Protein AF-W4M172-F1 (afdb_monomer_lite)

Secondary structure (DSSP, 8-state):
-PPPHHHHHHHHHHHTGGGS-HHHHHTT--HHHHHTTS-HHHHHHHHHHHHHHHH--

pLDDT: mean 89.79, std 6.64, range [55.91, 95.25]

Radius of gyration: 17.58 Å; chains: 1; bounding box: 24×22×54 Å

Foldseek 3Di:
DDCDVVNVVVVVCVVCVVVDDPCRNCPPPDPVNVCVVDDPVRVVVVVVVVVVVVVVD

Sequence (57 aa):
MPYTLEDFRRDYTRDHVDLLTPDERLQGLSLEEVLQRFSPEELQAYLAQRLREREHE

Organism: NCBI:txid1429439

Structure (mmCIF, N/CA/C/O backbone):
data_AF-W4M172-F1
#
_entry.id   AF-W4M172-F1
#
loop_
_atom_site.group_PDB
_atom_site.id
_atom_site.type_symbol
_atom_site.label_atom_id
_atom_site.label_alt_id
_atom_site.label_comp_id
_atom_site.label_asym_id
_atom_site.label_entity_id
_atom_site.label_seq_id
_atom_site.pdbx_PDB_ins_code
_atom_site.Cartn_x
_atom_site.Cartn_y
_atom_site.Cartn_z
_atom_site.occupancy
_atom_site.B_iso_or_equiv
_atom_site.auth_seq_id
_atom_site.auth_comp_id
_atom_site.auth_asym_id
_atom_site.auth_atom_id
_atom_site.pdbx_PDB_model_num
ATOM 1 N N . MET A 1 1 ? 1.372 10.398 -30.243 1.00 76.56 1 MET A N 1
ATOM 2 C CA . MET A 1 1 ? 2.620 9.910 -29.621 1.00 76.56 1 MET A CA 1
ATOM 3 C C . MET A 1 1 ? 2.814 8.469 -30.069 1.00 76.56 1 MET A C 1
ATOM 5 O O . MET A 1 1 ? 1.828 7.740 -30.011 1.00 76.56 1 MET A O 1
ATOM 9 N N . PRO A 1 2 ? 3.985 8.071 -30.594 1.00 88.69 2 PRO A N 1
ATOM 10 C CA . PRO A 1 2 ? 4.251 6.667 -30.894 1.00 88.69 2 PRO A CA 1
ATOM 11 C C . PRO A 1 2 ? 4.338 5.867 -29.590 1.00 88.69 2 PRO A C 1
ATOM 13 O O . PRO A 1 2 ? 4.874 6.367 -28.606 1.00 88.69 2 PRO A O 1
ATOM 16 N N . TYR A 1 3 ? 3.797 4.650 -29.593 1.00 90.38 3 TYR A N 1
ATOM 1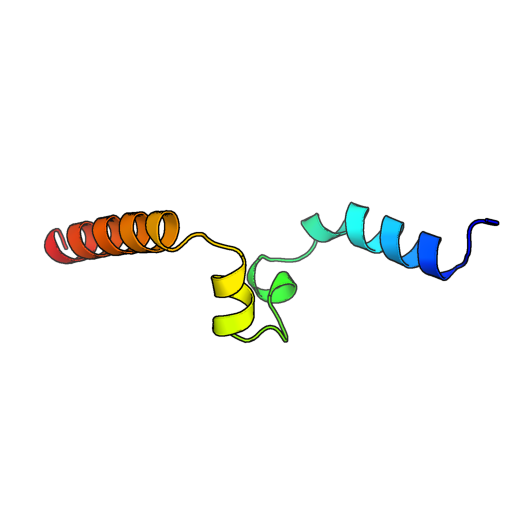7 C CA . TYR A 1 3 ? 3.887 3.730 -28.462 1.00 90.38 3 TYR A CA 1
ATOM 18 C C . TYR A 1 3 ? 5.347 3.344 -28.225 1.00 90.38 3 TYR A C 1
ATOM 20 O O . TYR A 1 3 ? 6.026 2.876 -29.143 1.00 90.38 3 TYR A O 1
ATOM 28 N N . THR A 1 4 ? 5.840 3.581 -27.016 1.00 95.25 4 THR A N 1
ATOM 29 C CA . THR A 1 4 ? 7.240 3.357 -26.658 1.00 95.25 4 THR A CA 1
ATOM 30 C C . THR A 1 4 ? 7.427 2.030 -25.927 1.00 95.25 4 THR A C 1
ATOM 32 O O . THR A 1 4 ? 6.483 1.412 -25.436 1.00 95.25 4 THR A O 1
ATOM 35 N N . LEU A 1 5 ? 8.682 1.594 -25.801 1.00 92.06 5 LEU A N 1
ATOM 36 C CA . LEU A 1 5 ? 9.027 0.467 -24.930 1.00 92.06 5 LEU A CA 1
ATOM 37 C C . LEU A 1 5 ? 8.647 0.728 -23.462 1.00 92.06 5 LEU A C 1
ATOM 39 O O . LEU A 1 5 ? 8.398 -0.219 -22.719 1.00 92.06 5 LEU A O 1
ATOM 43 N N . GLU A 1 6 ? 8.590 1.990 -23.034 1.00 91.75 6 GLU A N 1
ATOM 44 C CA . GLU A 1 6 ? 8.147 2.354 -21.686 1.00 91.75 6 GLU A CA 1
ATOM 45 C C . GLU A 1 6 ? 6.643 2.129 -21.514 1.00 91.75 6 GLU A C 1
ATOM 47 O O . GLU A 1 6 ? 6.229 1.563 -20.501 1.00 91.75 6 GLU A O 1
ATOM 52 N N . ASP A 1 7 ? 5.842 2.477 -22.525 1.00 91.56 7 ASP A N 1
ATOM 53 C CA . ASP A 1 7 ? 4.403 2.195 -22.533 1.00 91.56 7 ASP A CA 1
ATOM 54 C C . ASP A 1 7 ? 4.146 0.680 -22.458 1.00 91.56 7 ASP A C 1
ATOM 56 O O . ASP A 1 7 ? 3.365 0.230 -21.619 1.00 91.56 7 ASP A O 1
ATOM 60 N N . PHE A 1 8 ? 4.901 -0.121 -23.223 1.00 92.56 8 PHE A N 1
ATOM 61 C CA . PHE A 1 8 ? 4.852 -1.588 -23.151 1.00 92.56 8 PHE A CA 1
ATOM 62 C C . PHE A 1 8 ? 5.142 -2.128 -21.755 1.00 92.56 8 PHE A C 1
ATOM 64 O O . PHE A 1 8 ? 4.384 -2.940 -21.224 1.00 92.56 8 PHE A O 1
ATOM 71 N N . ARG A 1 9 ? 6.232 -1.674 -21.128 1.00 92.94 9 ARG A N 1
ATOM 72 C CA . ARG A 1 9 ? 6.598 -2.125 -19.779 1.00 92.94 9 ARG A CA 1
ATOM 73 C C . ARG A 1 9 ? 5.520 -1.770 -18.762 1.00 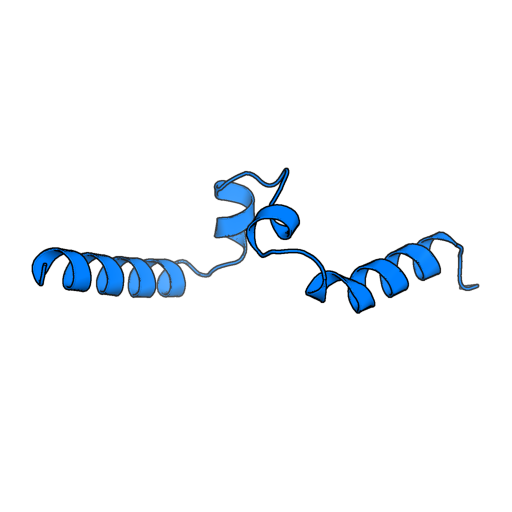92.94 9 ARG A C 1
ATOM 75 O O . ARG A 1 9 ? 5.261 -2.562 -17.855 1.00 92.94 9 ARG A O 1
ATOM 82 N N . ARG A 1 10 ? 4.890 -0.605 -18.910 1.00 91.00 10 ARG A N 1
ATOM 83 C CA . ARG A 1 10 ? 3.825 -0.147 -18.019 1.00 91.00 10 ARG A CA 1
ATOM 84 C C . ARG A 1 10 ? 2.569 -0.999 -18.156 1.00 91.00 10 ARG A C 1
ATOM 86 O O . ARG A 1 10 ? 2.034 -1.421 -17.134 1.00 91.00 10 ARG A O 1
ATOM 93 N N . ASP A 1 11 ? 2.119 -1.258 -19.381 1.00 91.44 11 ASP A N 1
ATOM 94 C CA . ASP A 1 11 ? 0.937 -2.088 -19.622 1.00 91.44 11 ASP A CA 1
ATOM 95 C C . ASP A 1 11 ? 1.178 -3.542 -19.211 1.00 91.44 11 ASP A C 1
ATOM 97 O O . ASP A 1 11 ? 0.354 -4.105 -18.498 1.00 91.44 11 ASP A O 1
ATOM 101 N N . TYR A 1 12 ? 2.343 -4.113 -19.532 1.00 92.31 12 TYR A N 1
ATOM 102 C CA . TYR A 1 12 ? 2.704 -5.464 -19.094 1.00 92.31 12 TYR A CA 1
ATOM 103 C C . TYR A 1 12 ? 2.694 -5.593 -17.564 1.00 92.31 12 TYR A C 1
ATOM 105 O O . TYR A 1 12 ? 2.091 -6.517 -17.023 1.00 92.31 12 TYR A O 1
ATOM 113 N N . THR A 1 13 ? 3.311 -4.640 -16.854 1.00 90.00 13 THR A N 1
ATOM 114 C CA . THR A 1 13 ? 3.331 -4.635 -15.379 1.00 90.00 13 THR A CA 1
ATOM 115 C C . THR A 1 13 ? 1.931 -4.468 -14.794 1.00 90.00 13 THR A C 1
ATOM 117 O O . THR A 1 13 ? 1.611 -5.087 -13.784 1.00 90.00 13 THR A O 1
ATOM 120 N N . ARG A 1 14 ? 1.083 -3.639 -15.417 1.00 88.62 14 ARG A N 1
ATOM 121 C CA . ARG A 1 14 ? -0.304 -3.437 -14.984 1.00 88.62 14 ARG A CA 1
ATOM 122 C C . ARG A 1 14 ? -1.123 -4.721 -15.113 1.00 88.62 14 ARG A C 1
ATOM 124 O O . ARG A 1 14 ? -1.896 -5.010 -14.207 1.00 88.62 14 ARG A O 1
ATOM 131 N N . ASP A 1 15 ? -0.954 -5.448 -16.212 1.00 91.69 15 ASP A N 1
ATOM 132 C CA . ASP A 1 15 ? -1.730 -6.655 -16.519 1.00 91.69 15 ASP A CA 1
ATOM 133 C C . ASP A 1 15 ? -1.328 -7.857 -15.649 1.00 91.69 15 ASP A C 1
ATOM 135 O O . ASP A 1 15 ? -2.167 -8.694 -15.361 1.00 91.69 15 ASP A O 1
ATOM 139 N N . HIS A 1 16 ? -0.075 -7.898 -15.174 1.00 90.56 16 HIS A N 1
ATOM 140 C CA . HIS A 1 16 ? 0.487 -9.018 -14.401 1.00 90.56 16 HIS A CA 1
ATOM 141 C C . HIS A 1 16 ? 0.664 -8.718 -12.903 1.00 90.56 16 HIS A C 1
ATOM 143 O O . HIS A 1 16 ? 1.310 -9.481 -12.181 1.00 90.56 16 HIS A O 1
ATOM 149 N N . VAL A 1 17 ? 0.142 -7.589 -12.409 1.00 89.06 17 VAL A N 1
ATOM 150 C CA . VAL A 1 17 ? 0.261 -7.218 -10.987 1.00 89.06 17 VAL A CA 1
ATOM 151 C C . VAL A 1 17 ? -0.451 -8.221 -10.075 1.00 89.06 17 VAL A C 1
ATOM 153 O O . VAL A 1 17 ? -0.098 -8.352 -8.904 1.00 89.06 17 VAL A O 1
ATOM 156 N N . ASP A 1 18 ? -1.441 -8.945 -10.603 1.00 90.50 18 ASP A N 1
ATOM 157 C CA . ASP A 1 18 ? -2.187 -9.982 -9.897 1.00 90.50 18 ASP A CA 1
ATOM 158 C C . ASP A 1 18 ? -1.300 -11.157 -9.454 1.00 90.50 18 ASP A C 1
ATOM 160 O O . ASP A 1 18 ? -1.564 -11.737 -8.400 1.00 90.50 18 ASP A O 1
ATOM 164 N N . LEU A 1 19 ? -0.214 -11.429 -10.187 1.00 91.50 19 LEU A N 1
ATOM 165 C CA . LEU A 1 19 ? 0.744 -12.500 -9.893 1.00 91.50 19 LEU A CA 1
ATOM 166 C C . LEU A 1 19 ? 1.592 -12.237 -8.640 1.00 91.50 19 LEU A C 1
ATOM 168 O O . LEU A 1 19 ? 2.187 -13.170 -8.105 1.00 91.50 19 LEU A O 1
ATOM 172 N N . LEU A 1 20 ? 1.656 -10.986 -8.175 1.00 91.50 20 LEU A N 1
ATOM 173 C CA . LEU A 1 20 ? 2.364 -10.603 -6.953 1.00 91.50 20 LEU A CA 1
ATOM 174 C C . LEU A 1 20 ? 1.445 -10.714 -5.737 1.00 91.50 20 LEU A C 1
ATOM 176 O O . LEU A 1 20 ? 0.276 -10.307 -5.793 1.00 91.50 20 LEU A O 1
ATOM 180 N N . THR A 1 21 ? 1.984 -11.172 -4.608 1.00 92.25 21 THR A N 1
ATOM 181 C CA . THR A 1 21 ? 1.282 -11.100 -3.321 1.00 92.25 21 THR A CA 1
ATOM 182 C C . THR A 1 21 ? 1.064 -9.642 -2.894 1.00 92.25 21 THR A C 1
ATOM 184 O O . THR A 1 21 ? 1.785 -8.745 -3.338 1.00 92.25 21 THR A O 1
ATOM 187 N N . PRO A 1 22 ? 0.081 -9.354 -2.022 1.00 88.00 22 PRO A N 1
ATOM 188 C CA . PRO A 1 22 ? -0.128 -7.998 -1.516 1.00 88.00 22 PRO A CA 1
ATOM 189 C C . PRO A 1 22 ? 1.122 -7.378 -0.877 1.00 88.00 22 PRO A C 1
ATOM 191 O O . PRO A 1 22 ? 1.338 -6.182 -1.033 1.00 88.00 22 PRO A O 1
ATOM 194 N N . ASP A 1 23 ? 1.951 -8.183 -0.209 1.00 88.12 23 ASP A N 1
ATOM 195 C CA . ASP A 1 23 ? 3.193 -7.727 0.423 1.00 88.12 23 ASP A CA 1
ATOM 196 C C . ASP A 1 23 ? 4.244 -7.328 -0.626 1.00 88.12 23 ASP A C 1
ATOM 198 O O . ASP A 1 23 ? 4.760 -6.212 -0.601 1.00 88.12 23 ASP A O 1
ATOM 202 N N . GLU A 1 24 ? 4.454 -8.169 -1.646 1.00 90.88 24 GLU A N 1
ATOM 203 C CA . GLU A 1 24 ? 5.368 -7.876 -2.760 1.00 90.88 24 GLU A CA 1
ATOM 204 C C . GLU A 1 24 ? 4.957 -6.624 -3.547 1.00 90.88 24 GLU A C 1
ATOM 206 O O . GLU A 1 24 ? 5.814 -5.874 -4.012 1.00 90.88 24 GLU A O 1
ATOM 211 N N . ARG A 1 25 ? 3.649 -6.355 -3.674 1.00 89.50 25 ARG A N 1
ATOM 212 C CA . ARG A 1 25 ? 3.142 -5.132 -4.327 1.00 89.50 25 ARG A CA 1
ATOM 213 C C . ARG A 1 25 ? 3.453 -3.865 -3.541 1.00 89.50 25 ARG A C 1
ATOM 215 O O . ARG A 1 25 ? 3.573 -2.799 -4.140 1.00 89.50 25 ARG A O 1
ATOM 222 N N . LEU A 1 26 ? 3.513 -3.968 -2.216 1.00 89.94 26 LEU A N 1
ATOM 223 C CA . LEU A 1 26 ? 3.782 -2.848 -1.316 1.00 89.94 26 LEU A CA 1
ATOM 224 C C . LEU A 1 2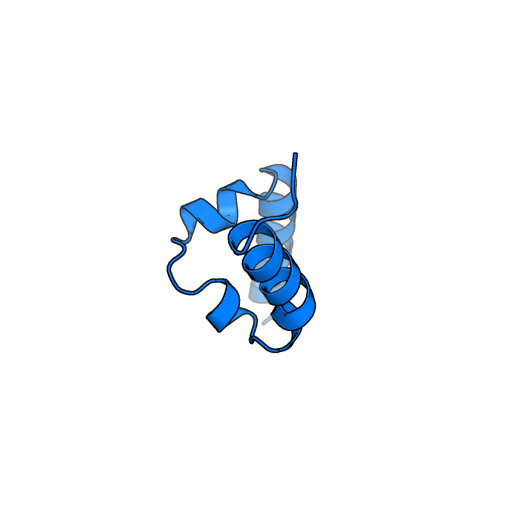6 ? 5.270 -2.734 -0.965 1.00 89.94 26 LEU A C 1
ATOM 226 O O . LEU A 1 26 ? 5.675 -1.777 -0.306 1.00 89.94 26 LEU A O 1
ATOM 230 N N . GLN A 1 27 ? 6.097 -3.675 -1.422 1.00 89.75 27 GLN A N 1
ATOM 231 C CA . GLN A 1 27 ? 7.524 -3.688 -1.150 1.00 89.75 27 GLN A CA 1
ATOM 232 C C . GLN A 1 27 ? 8.195 -2.408 -1.670 1.00 89.75 27 GLN A C 1
ATOM 234 O O . GLN A 1 27 ? 8.110 -2.064 -2.848 1.00 89.75 27 GLN A O 1
ATOM 239 N N . GLY A 1 28 ? 8.900 -1.709 -0.779 1.00 88.19 28 GLY A N 1
ATOM 240 C CA . GLY A 1 28 ? 9.565 -0.440 -1.087 1.00 88.19 28 GLY A CA 1
ATOM 241 C C . GLY A 1 28 ? 8.699 0.806 -0.881 1.00 88.19 28 GLY A C 1
ATOM 242 O O . GLY A 1 28 ? 9.239 1.904 -0.983 1.00 88.19 28 GLY A O 1
ATOM 243 N N . LEU A 1 29 ? 7.412 0.658 -0.544 1.00 91.62 29 LEU A N 1
ATOM 244 C CA . LEU A 1 29 ? 6.579 1.754 -0.051 1.00 91.62 29 LEU A CA 1
ATOM 245 C C . LEU A 1 29 ? 6.669 1.833 1.474 1.00 91.62 29 LEU A C 1
ATOM 247 O O . LEU A 1 29 ? 6.610 0.823 2.177 1.00 91.62 29 LEU A O 1
ATOM 251 N N . SER A 1 30 ? 6.783 3.047 1.999 1.00 92.06 30 SER A N 1
ATOM 252 C CA . SER A 1 30 ? 6.605 3.293 3.425 1.00 92.06 30 SER A CA 1
ATOM 253 C C . SER A 1 30 ? 5.129 3.207 3.814 1.00 92.06 30 SER A C 1
ATOM 255 O O . SER A 1 30 ? 4.224 3.400 3.000 1.00 92.06 30 SER A O 1
ATOM 257 N N . LEU A 1 31 ? 4.873 2.964 5.101 1.00 89.44 31 LEU A N 1
ATOM 258 C CA . LEU A 1 31 ? 3.513 2.958 5.638 1.00 89.44 31 LEU A CA 1
ATOM 259 C C . LEU A 1 31 ? 2.770 4.269 5.329 1.00 89.44 31 LEU A C 1
ATOM 261 O O . LEU A 1 31 ? 1.592 4.241 4.991 1.00 89.44 31 LEU A O 1
ATOM 265 N N . GLU A 1 32 ? 3.456 5.410 5.415 1.00 91.44 32 GLU A N 1
ATOM 266 C CA . GLU A 1 32 ? 2.853 6.720 5.162 1.00 91.44 32 GLU A CA 1
ATOM 267 C C . GLU A 1 32 ? 2.416 6.877 3.699 1.00 91.44 32 GLU A C 1
ATOM 269 O O . GLU A 1 32 ? 1.295 7.310 3.440 1.00 91.44 32 GLU A O 1
ATOM 274 N N . GLU A 1 33 ? 3.241 6.443 2.743 1.00 91.69 33 GLU A N 1
ATOM 275 C CA . GLU A 1 33 ? 2.907 6.472 1.311 1.00 91.69 33 GLU A CA 1
ATOM 276 C C . GLU A 1 33 ? 1.695 5.598 0.973 1.00 91.69 33 GLU A C 1
ATOM 278 O O . GLU A 1 33 ? 0.875 5.963 0.128 1.00 91.69 33 GLU A O 1
ATOM 283 N N . VAL A 1 34 ? 1.547 4.457 1.651 1.00 91.25 34 VAL A N 1
ATOM 284 C CA . VAL A 1 34 ? 0.375 3.588 1.490 1.00 91.25 34 VAL A CA 1
ATOM 285 C C . VAL A 1 34 ? -0.869 4.243 2.087 1.00 91.25 34 VAL A C 1
ATOM 287 O O . VAL A 1 34 ? -1.922 4.258 1.451 1.00 91.25 34 VAL A O 1
ATOM 290 N N . LEU A 1 35 ? -0.758 4.816 3.288 1.00 91.88 35 LEU A N 1
ATOM 291 C CA . LEU A 1 35 ? -1.889 5.428 3.986 1.00 91.88 35 LEU A CA 1
ATOM 292 C C . LEU A 1 35 ? -2.395 6.708 3.307 1.00 91.88 35 LEU A C 1
ATOM 294 O O . LEU A 1 35 ? -3.589 6.980 3.375 1.00 91.88 35 LEU A O 1
ATOM 298 N N . GLN A 1 36 ? -1.542 7.443 2.584 1.00 92.56 36 GLN A N 1
ATOM 299 C CA . GLN A 1 36 ? -1.937 8.634 1.814 1.00 92.56 36 GLN A CA 1
ATOM 300 C C . GLN A 1 36 ? -2.995 8.365 0.730 1.00 92.56 36 GLN A C 1
ATOM 302 O O . GLN A 1 36 ? -3.647 9.300 0.266 1.00 92.56 36 GLN A O 1
ATOM 307 N N . ARG A 1 37 ? -3.177 7.110 0.300 1.00 90.25 37 ARG A N 1
ATOM 308 C CA . ARG A 1 37 ? -4.227 6.731 -0.662 1.00 90.25 37 ARG A CA 1
ATOM 309 C C . ARG A 1 37 ? -5.635 6.742 -0.067 1.00 90.25 37 ARG A C 1
ATOM 311 O O . ARG A 1 37 ? -6.583 6.775 -0.847 1.00 90.25 37 ARG A O 1
ATOM 318 N N . PHE A 1 38 ? -5.764 6.668 1.253 1.00 93.12 38 PHE A N 1
ATOM 319 C CA . PHE A 1 38 ? -7.043 6.526 1.941 1.00 93.12 38 PHE A CA 1
ATOM 320 C C . PHE A 1 38 ? -7.495 7.856 2.534 1.00 93.12 38 PHE A C 1
ATOM 322 O O . PHE A 1 38 ? -6.678 8.673 2.969 1.00 93.12 38 PHE A O 1
ATOM 329 N N . SER A 1 39 ? -8.807 8.068 2.579 1.00 93.88 39 SER A N 1
ATOM 330 C CA . SER A 1 39 ? -9.373 9.214 3.278 1.00 93.88 39 SER A CA 1
ATOM 331 C C . SER A 1 39 ? -9.245 9.035 4.800 1.00 93.88 39 SER A C 1
ATOM 333 O O . SER A 1 39 ? -9.203 7.905 5.308 1.00 93.88 39 SER A O 1
ATOM 335 N N . PRO A 1 40 ? -9.195 10.135 5.572 1.00 92.31 40 PRO A N 1
ATOM 336 C CA . PRO A 1 40 ? -9.156 10.043 7.026 1.00 92.31 40 PRO A CA 1
ATOM 337 C C . PRO A 1 40 ? -10.392 9.329 7.593 1.00 92.31 40 PRO A C 1
ATOM 339 O O . PRO A 1 40 ? -10.268 8.605 8.579 1.00 92.31 40 PRO A O 1
ATOM 342 N N . GLU A 1 41 ? -11.564 9.471 6.968 1.00 93.88 41 GLU A N 1
ATOM 343 C CA . GLU A 1 41 ? -12.794 8.781 7.375 1.00 93.88 41 GLU A CA 1
ATOM 344 C C . GLU A 1 41 ? -12.701 7.262 7.168 1.00 93.88 41 GLU A C 1
ATOM 346 O O . GLU A 1 41 ? -13.104 6.498 8.047 1.00 93.88 41 GLU A O 1
ATOM 351 N N . GLU A 1 42 ? -12.136 6.808 6.043 1.00 93.75 42 GLU A N 1
ATOM 352 C CA . GLU A 1 42 ? -11.932 5.381 5.753 1.00 93.75 42 GLU A CA 1
ATOM 353 C C . GLU A 1 42 ? -10.987 4.736 6.774 1.00 93.75 42 GLU A C 1
ATOM 355 O O . GLU A 1 42 ? -11.275 3.665 7.318 1.00 93.75 42 GLU A O 1
ATOM 360 N N . LEU A 1 43 ? -9.886 5.422 7.096 1.00 93.50 43 LEU A N 1
ATOM 361 C CA . LEU A 1 43 ? -8.931 4.964 8.103 1.00 93.50 43 LEU A CA 1
ATOM 362 C C . LEU A 1 43 ? -9.556 4.920 9.500 1.00 93.50 43 LEU A C 1
ATOM 364 O O . LEU A 1 43 ? -9.358 3.949 10.231 1.00 93.50 43 LEU A O 1
ATOM 368 N N . GLN A 1 44 ? -10.339 5.934 9.874 1.00 93.88 44 GLN A N 1
ATOM 369 C CA . GLN A 1 44 ? -11.047 5.962 11.155 1.00 93.88 44 GLN A CA 1
ATOM 370 C C . GLN A 1 44 ? -12.060 4.823 11.276 1.00 93.88 44 GLN A C 1
ATOM 372 O O . GLN A 1 44 ? -12.111 4.168 12.318 1.00 93.88 44 GLN A O 1
ATOM 377 N N . ALA A 1 45 ? -12.836 4.554 10.223 1.00 94.62 45 ALA A N 1
ATOM 378 C CA . ALA A 1 45 ? -13.793 3.453 10.205 1.00 94.62 45 ALA A CA 1
ATOM 379 C C . ALA A 1 45 ? -13.090 2.097 10.368 1.00 94.62 45 ALA A C 1
ATOM 381 O O . ALA A 1 45 ? -13.506 1.282 11.196 1.00 94.62 45 ALA A O 1
ATOM 382 N N . TYR A 1 46 ? -11.986 1.886 9.645 1.00 92.81 46 TYR A N 1
ATOM 383 C CA . TYR A 1 46 ? -11.180 0.673 9.755 1.00 92.81 46 TYR A CA 1
ATOM 384 C C . TYR A 1 46 ? -10.593 0.492 11.161 1.00 92.81 46 TYR A C 1
ATOM 386 O O . TYR A 1 46 ? -10.719 -0.578 11.757 1.00 92.81 46 TYR A O 1
ATOM 394 N N . LEU A 1 47 ? -10.001 1.543 11.737 1.00 93.50 47 LEU A N 1
ATOM 395 C CA . LEU A 1 47 ? -9.453 1.497 13.095 1.00 93.50 47 LEU A CA 1
ATOM 396 C C . LEU A 1 47 ? -10.541 1.233 14.140 1.00 93.50 47 LEU A C 1
ATOM 398 O O . LEU A 1 47 ? -10.337 0.415 15.034 1.00 93.50 47 LEU A O 1
ATOM 402 N N . ALA A 1 48 ? -11.709 1.866 14.013 1.00 93.94 48 ALA A N 1
ATOM 403 C CA . ALA A 1 48 ? -12.839 1.637 14.909 1.00 93.94 48 ALA A CA 1
ATOM 404 C C . ALA A 1 48 ? -13.330 0.183 14.851 1.00 93.94 48 ALA A C 1
ATOM 406 O O . ALA A 1 48 ? -13.627 -0.400 15.892 1.00 93.94 48 ALA A O 1
ATOM 407 N N . GLN A 1 49 ? -13.385 -0.418 13.659 1.00 92.88 49 GLN A N 1
ATOM 408 C CA . GLN A 1 49 ? -13.720 -1.833 13.502 1.00 92.88 49 GLN A CA 1
ATOM 409 C C . GLN A 1 49 ? -12.674 -2.731 14.173 1.00 92.88 49 GLN A C 1
ATOM 411 O O . GLN A 1 49 ? -13.035 -3.588 14.977 1.00 92.88 49 GLN A O 1
ATOM 416 N N . ARG A 1 50 ? -11.385 -2.486 13.920 1.00 93.69 50 ARG A N 1
ATOM 417 C CA . ARG A 1 50 ? -10.283 -3.285 14.480 1.00 93.69 50 ARG A CA 1
ATOM 418 C C . ARG A 1 50 ? -10.207 -3.203 16.002 1.00 93.69 50 ARG A C 1
ATOM 420 O O . ARG A 1 50 ? -9.866 -4.189 16.645 1.00 93.69 50 ARG A O 1
ATOM 427 N N . LEU A 1 51 ? -10.513 -2.046 16.586 1.00 92.44 51 LEU A N 1
ATOM 428 C CA . LEU A 1 51 ? -10.571 -1.889 18.040 1.00 92.44 51 LEU A CA 1
ATOM 429 C C . LEU A 1 51 ? -11.700 -2.728 18.646 1.00 92.44 51 LEU A C 1
A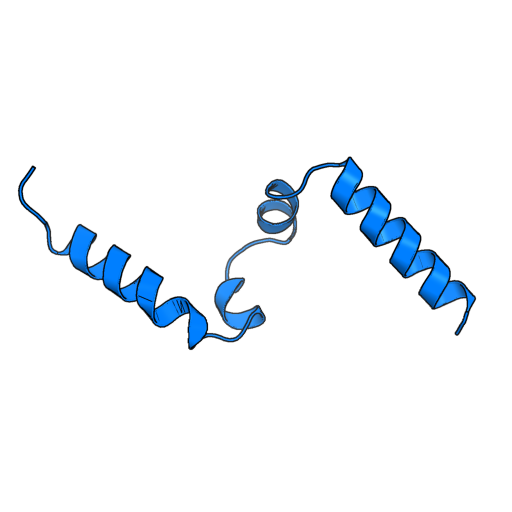TOM 431 O O . LEU A 1 51 ? -11.445 -3.449 19.601 1.00 92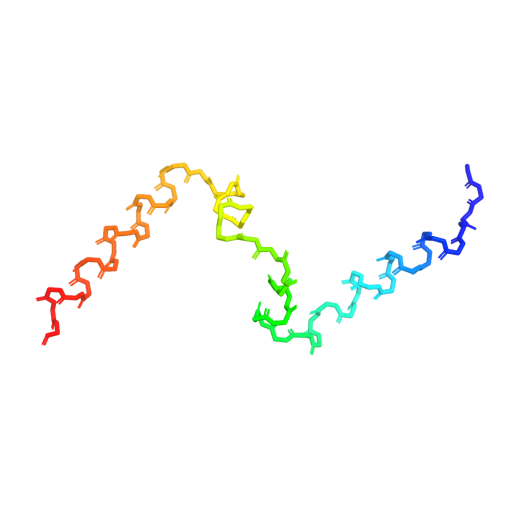.44 51 LEU A O 1
ATOM 435 N N . ARG A 1 52 ? -12.893 -2.728 18.038 1.00 91.31 52 ARG A N 1
ATOM 436 C CA . ARG A 1 52 ? -14.010 -3.574 18.495 1.00 91.31 52 ARG A CA 1
ATOM 437 C C . ARG A 1 52 ? -13.673 -5.059 18.424 1.00 91.31 52 ARG A C 1
ATOM 439 O O . ARG A 1 52 ? -13.985 -5.793 19.349 1.00 91.31 52 ARG A O 1
ATOM 446 N N . GLU A 1 53 ? -13.028 -5.504 17.347 1.00 88.69 53 GLU A N 1
ATOM 447 C CA . GLU A 1 53 ? -12.602 -6.904 17.204 1.00 88.69 53 GLU A CA 1
ATOM 448 C C . GLU A 1 53 ? -11.618 -7.317 18.306 1.00 88.69 53 GLU A C 1
ATOM 450 O O . GLU A 1 53 ? -11.730 -8.415 18.835 1.00 88.69 53 GLU A O 1
ATOM 455 N N . ARG A 1 54 ? -10.707 -6.419 18.702 1.00 83.56 54 ARG A N 1
ATOM 456 C CA . ARG A 1 54 ? -9.755 -6.656 19.800 1.00 83.56 54 ARG A CA 1
ATOM 457 C C . ARG A 1 54 ? -10.381 -6.616 21.190 1.00 83.56 54 ARG A C 1
ATOM 459 O O . ARG A 1 54 ? -9.806 -7.175 22.110 1.00 83.56 54 ARG A O 1
ATOM 466 N N . GLU A 1 55 ? -11.500 -5.920 21.363 1.00 78.25 55 GLU A N 1
ATOM 467 C CA . GLU A 1 55 ? -12.255 -5.912 22.624 1.00 78.25 55 GLU A CA 1
ATOM 468 C C . GLU A 1 55 ? -13.140 -7.159 22.788 1.00 78.25 55 GLU A C 1
ATOM 470 O O . GLU A 1 55 ? -13.595 -7.448 23.893 1.00 78.25 55 GLU A O 1
ATOM 475 N N . HIS A 1 56 ? -13.392 -7.888 21.698 1.00 63.44 56 HIS A N 1
ATOM 476 C CA . HIS A 1 56 ? -14.195 -9.112 21.673 1.00 63.44 56 HIS A CA 1
ATOM 477 C C . HIS A 1 56 ? -13.368 -10.413 21.721 1.00 63.44 56 HIS A C 1
ATOM 479 O O . HIS A 1 56 ? -13.967 -11.490 21.765 1.00 63.44 56 HIS A O 1
ATOM 485 N N . GLU A 1 57 ? -12.036 -10.317 21.722 1.00 55.91 57 GLU A N 1
ATOM 486 C CA . GLU A 1 57 ? -11.069 -11.420 21.865 1.00 55.91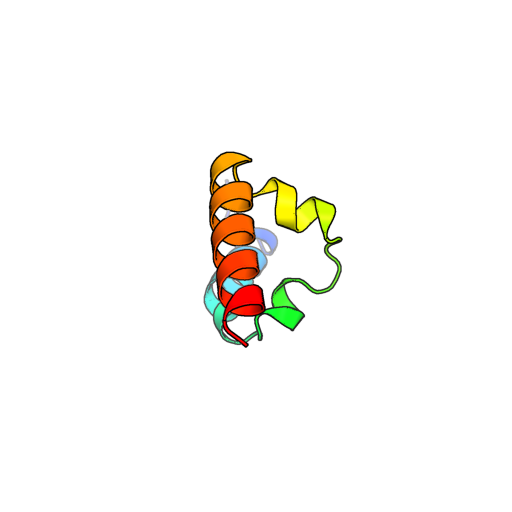 57 GLU A CA 1
ATOM 487 C C . GLU A 1 57 ? -10.542 -11.510 23.306 1.00 55.91 57 GLU A C 1
ATOM 489 O O . GLU A 1 57 ? -10.508 -12.641 23.845 1.00 55.91 57 GLU A O 1
#